Protein AF-A0A8J3SIE7-F1 (afdb_monomer_lite)

Foldseek 3Di:
DVVVLVVLLVLLVVLLVLLVVLVVVLVVQADLAQDWDQADDPPVVRGRPTGGSRLNSLCCLCPPNVCSVVSVVSNVVSLVSNLVSLQVSCVVPPVVCSVVVNVLSVLLVLLVVLLNCPPCPPPPSVVPRNVVSVVSNVVSSVVVVVVSVVVVVVVVVVVVD

Sequence (161 aa):
MERARQLLGEMLVCCFVVVLLTGAFLAFFYTPSGELVAYDGSHEPLRGVALSAAYDSILDISLEVRGGSFMRNLHHSSSILLGSGVVVWLLLGRFRYASAVLGLGALAGISGYGAADDILSGTVLGEVPIPAWYGLHLLVAVAVGVVLVVSSRREAARRAG

InterPro domains:
  IPR005797 Cytochrome b/b6, N-terminal domain [PS51002] (1-161)
  IPR016174 Di-haem cytochrome, transmembrane [SSF81342] (7-88)
  IPR027387 Cytochrome b/b6-like domain superfamily [G3DSA:1.20.810.10] (3-118)

pLDDT: mean 89.92, std 8.41, range [58.09, 98.38]

Secondary structure (DSSP, 8-state):
-HHHHHHHHHHHHHHHHHHHHHHHHHHTT------EEE--SS-GGGTT-EEEHHHHHHHHHHHTSTTHHHHHHHHHHHHHHHHHHHHHHHHTT-GGGHHHHHHHHHHHHHHHHHHHTSTTTTSGGGGS-HHHHHHHHHHHHHHHHHHHHHHHHHHHHHH--

Organism: NCBI:txid936338

Radius of gyration: 18.1 Å; chains: 1; bounding box: 52×33×49 Å

Structure (mmCIF, N/CA/C/O backbone):
data_AF-A0A8J3SIE7-F1
#
_entry.id   AF-A0A8J3SIE7-F1
#
loop_
_atom_site.group_PDB
_atom_site.id
_atom_site.type_symbol
_atom_site.label_atom_id
_atom_site.label_alt_id
_atom_site.label_comp_id
_atom_site.label_asym_id
_atom_site.label_entity_id
_atom_site.label_seq_id
_atom_site.pdbx_PDB_ins_code
_atom_site.Cartn_x
_atom_site.Cartn_y
_atom_site.Cartn_z
_atom_site.occupancy
_atom_site.B_iso_or_equiv
_atom_site.auth_seq_id
_atom_site.auth_comp_id
_atom_site.auth_asym_id
_atom_site.auth_atom_id
_atom_site.pdbx_PDB_model_num
ATOM 1 N N . MET A 1 1 ? -7.813 8.598 29.803 1.00 66.12 1 MET A N 1
ATOM 2 C CA . MET A 1 1 ? -7.485 7.568 28.789 1.00 66.12 1 MET A CA 1
ATOM 3 C C . MET A 1 1 ? -8.484 7.542 27.628 1.00 66.12 1 MET A C 1
ATOM 5 O O . MET A 1 1 ? -8.047 7.424 26.493 1.00 66.12 1 MET A O 1
ATOM 9 N N . GLU A 1 2 ? -9.785 7.757 27.870 1.00 74.94 2 GLU A N 1
ATOM 10 C CA . GLU A 1 2 ? -10.841 7.797 26.833 1.00 74.94 2 GLU A CA 1
ATOM 11 C C . GLU A 1 2 ? -10.541 8.733 25.640 1.00 74.94 2 GLU A C 1
ATOM 13 O O . GLU A 1 2 ? -10.583 8.302 24.490 1.00 74.94 2 GLU A O 1
ATOM 18 N N . ARG A 1 3 ? -10.165 9.995 25.910 1.00 79.94 3 ARG A N 1
ATOM 19 C CA . ARG A 1 3 ? -9.878 11.004 24.869 1.00 79.94 3 ARG A CA 1
ATOM 20 C C . ARG A 1 3 ? -8.672 10.650 23.997 1.00 79.94 3 ARG A C 1
ATOM 22 O O . ARG A 1 3 ? -8.734 10.805 22.787 1.00 79.94 3 ARG A O 1
ATOM 29 N N . ALA A 1 4 ? -7.596 10.132 24.592 1.00 79.25 4 ALA A N 1
ATOM 30 C CA . ALA A 1 4 ? -6.403 9.728 23.844 1.00 79.25 4 ALA A CA 1
ATOM 31 C C . ALA A 1 4 ? -6.718 8.599 22.848 1.00 79.25 4 ALA A C 1
ATOM 33 O O . ALA A 1 4 ? -6.291 8.639 21.700 1.00 79.25 4 ALA A O 1
ATOM 34 N N . ARG A 1 5 ? -7.543 7.627 23.260 1.00 78.12 5 ARG A N 1
ATOM 35 C CA . ARG A 1 5 ? -8.010 6.535 22.395 1.00 78.12 5 ARG A CA 1
ATOM 36 C C . ARG A 1 5 ? -8.882 7.031 21.236 1.00 78.12 5 ARG A C 1
ATOM 38 O O . ARG A 1 5 ? -8.798 6.477 20.144 1.00 78.12 5 ARG A O 1
ATOM 45 N N . GLN A 1 6 ? -9.706 8.053 21.474 1.00 79.56 6 GLN A N 1
ATOM 46 C CA . GLN A 1 6 ? -10.538 8.682 20.442 1.00 79.56 6 GLN A CA 1
ATOM 47 C C . GLN A 1 6 ? -9.687 9.437 19.414 1.00 79.56 6 GLN A C 1
ATOM 49 O O . GLN A 1 6 ? -9.809 9.156 18.226 1.00 79.56 6 GLN A O 1
ATOM 54 N N . LEU A 1 7 ? -8.764 10.292 19.870 1.00 85.75 7 LEU A N 1
ATOM 55 C CA . LEU A 1 7 ? -7.848 11.033 18.993 1.00 85.75 7 LEU A CA 1
ATOM 56 C C . LEU A 1 7 ? -6.966 10.098 18.155 1.00 85.75 7 LEU A C 1
ATOM 58 O O . LEU A 1 7 ? -6.755 10.347 16.972 1.00 85.75 7 LEU A O 1
ATOM 62 N N . LEU A 1 8 ? -6.497 8.986 18.737 1.00 86.19 8 LEU A N 1
ATOM 63 C CA . LEU A 1 8 ? -5.779 7.953 17.986 1.00 86.19 8 LEU A CA 1
ATOM 64 C C . LEU A 1 8 ? -6.659 7.336 16.896 1.00 86.19 8 LEU A C 1
ATOM 66 O O . LEU A 1 8 ? -6.202 7.179 15.773 1.00 86.19 8 LEU A O 1
ATOM 70 N N . GLY A 1 9 ? -7.920 7.014 17.194 1.00 83.31 9 GLY A N 1
ATOM 71 C CA . GLY A 1 9 ? -8.848 6.484 16.192 1.00 83.31 9 GLY A CA 1
ATOM 72 C C . GLY A 1 9 ? -9.060 7.438 15.013 1.00 83.31 9 GLY A C 1
ATOM 73 O O . GLY A 1 9 ? -8.998 7.009 13.863 1.00 83.31 9 GLY A O 1
ATOM 74 N N . GLU A 1 10 ? -9.254 8.728 15.288 1.00 85.88 10 GLU A N 1
ATOM 75 C CA . GLU A 1 10 ? -9.384 9.771 14.260 1.00 85.88 10 GLU A CA 1
ATOM 76 C C . GLU A 1 10 ? -8.100 9.913 13.433 1.00 85.88 10 GLU A C 1
ATOM 78 O O . GLU A 1 10 ? -8.154 9.907 12.204 1.00 85.88 10 GLU A O 1
ATOM 83 N N . MET A 1 11 ? -6.937 9.934 14.092 1.00 90.50 11 MET A N 1
ATOM 84 C CA . MET A 1 11 ? -5.631 9.954 13.430 1.00 90.50 11 MET A CA 1
ATOM 85 C C . MET A 1 11 ? -5.452 8.761 12.482 1.00 90.50 11 MET A C 1
ATOM 87 O O . MET A 1 11 ? -4.977 8.948 11.363 1.00 90.50 11 MET A O 1
ATOM 91 N N . LEU A 1 12 ? -5.848 7.548 12.889 1.00 89.75 12 LEU A N 1
ATOM 92 C CA . LEU A 1 12 ? -5.740 6.353 12.044 1.00 89.75 12 LEU A CA 1
ATOM 93 C C . LEU A 1 12 ? -6.618 6.452 10.794 1.00 89.75 12 LEU A C 1
ATOM 95 O O . LEU A 1 12 ? -6.175 6.084 9.708 1.00 89.75 12 LEU A O 1
ATOM 99 N N . VAL A 1 13 ? -7.837 6.983 10.923 1.00 89.62 13 VAL A N 1
ATOM 100 C CA . VAL A 1 13 ? -8.717 7.226 9.771 1.00 89.62 13 VAL A CA 1
ATOM 101 C C . VAL A 1 13 ? -8.093 8.254 8.827 1.00 89.62 13 VAL A C 1
ATOM 103 O O . VAL A 1 13 ? -8.051 8.014 7.623 1.00 89.62 13 VAL A O 1
ATOM 106 N N . CYS A 1 14 ? -7.543 9.352 9.352 1.00 92.88 14 CYS A N 1
ATOM 107 C CA . CYS A 1 14 ? -6.842 10.350 8.543 1.00 92.88 14 CYS A CA 1
ATOM 108 C C . CYS A 1 14 ? -5.626 9.756 7.815 1.00 92.88 14 CYS A C 1
ATOM 110 O O . CYS A 1 14 ? -5.474 9.974 6.614 1.00 92.88 14 CYS A O 1
ATOM 112 N N . CYS A 1 15 ? -4.797 8.959 8.500 1.00 94.88 15 CYS A N 1
ATOM 113 C CA . CYS A 1 15 ? -3.660 8.273 7.877 1.00 94.88 15 CYS A CA 1
ATOM 114 C C . CYS A 1 15 ? -4.126 7.346 6.752 1.00 94.88 15 CYS A C 1
ATOM 116 O O . CYS A 1 15 ? -3.557 7.366 5.666 1.00 94.88 15 CYS A O 1
ATOM 118 N N . PHE A 1 16 ? -5.190 6.573 6.981 1.00 94.38 16 PHE A N 1
ATOM 119 C CA . PHE A 1 16 ? -5.740 5.683 5.965 1.00 94.38 16 PHE A CA 1
ATOM 120 C C . PHE A 1 16 ? -6.273 6.442 4.742 1.00 94.38 16 PHE A C 1
ATOM 122 O O . PHE A 1 16 ? -6.030 6.022 3.615 1.00 94.38 16 PHE A O 1
ATOM 129 N N . VAL A 1 17 ? -6.933 7.589 4.934 1.00 95.75 17 VAL A N 1
ATOM 130 C CA . VAL A 1 17 ? -7.357 8.454 3.819 1.00 95.75 17 VAL A CA 1
ATOM 131 C C . VAL A 1 17 ? -6.151 8.937 3.012 1.00 95.75 17 VAL A C 1
ATOM 133 O O . VAL A 1 17 ? -6.175 8.859 1.786 1.00 95.75 17 VAL A O 1
ATOM 136 N N . VAL A 1 18 ? -5.075 9.377 3.672 1.00 97.81 18 VAL A N 1
ATOM 137 C CA . VAL A 1 18 ? -3.838 9.780 2.982 1.00 97.81 18 VAL A CA 1
ATOM 138 C C . VAL A 1 18 ? -3.233 8.609 2.204 1.00 97.81 18 VAL A C 1
ATOM 140 O O . VAL A 1 18 ? -2.874 8.783 1.040 1.00 97.81 18 VAL A O 1
ATOM 143 N N . VAL A 1 19 ? -3.169 7.413 2.797 1.00 97.25 19 VAL A N 1
ATOM 144 C CA . VAL A 1 19 ? -2.699 6.187 2.126 1.00 97.25 19 VAL A CA 1
ATOM 145 C C . VAL A 1 19 ? -3.549 5.872 0.894 1.00 97.25 19 VAL A C 1
ATOM 147 O O . VAL A 1 19 ? -2.989 5.604 -0.163 1.00 97.25 19 VAL A O 1
ATOM 150 N N . LEU A 1 20 ? -4.879 5.968 0.976 1.00 96.38 20 LEU A N 1
ATOM 151 C CA . LEU A 1 20 ? -5.760 5.726 -0.171 1.00 96.38 20 LEU A CA 1
ATOM 152 C C . LEU A 1 20 ? -5.549 6.739 -1.298 1.00 96.38 20 LEU A C 1
ATOM 154 O O . LEU A 1 20 ? -5.434 6.345 -2.455 1.00 96.38 20 LEU A O 1
ATOM 158 N N . LEU A 1 21 ? -5.488 8.032 -0.977 1.00 98.06 21 LEU A N 1
ATOM 159 C CA . LEU A 1 21 ? -5.328 9.084 -1.984 1.00 98.06 21 LEU A CA 1
ATOM 160 C C . LEU A 1 21 ? -3.967 8.997 -2.678 1.00 98.06 21 LEU A C 1
ATOM 162 O O . LEU A 1 21 ? -3.882 9.059 -3.902 1.00 98.06 21 LEU A O 1
ATOM 166 N N . THR A 1 22 ? -2.904 8.812 -1.897 1.00 98.38 22 THR A N 1
ATOM 167 C CA . THR A 1 22 ? -1.552 8.641 -2.442 1.00 98.38 22 THR A CA 1
ATOM 168 C C . THR A 1 22 ? -1.411 7.320 -3.194 1.00 98.38 22 THR A C 1
ATOM 170 O O . THR A 1 22 ? -0.807 7.298 -4.258 1.00 98.38 22 THR A O 1
ATOM 173 N N . GLY A 1 23 ? -2.021 6.233 -2.716 1.00 97.19 23 GLY A N 1
ATOM 174 C CA . GLY A 1 23 ? -2.019 4.938 -3.399 1.00 97.19 23 GLY A CA 1
ATOM 175 C C . GLY A 1 23 ? -2.752 4.988 -4.737 1.00 97.19 23 GLY A C 1
ATOM 176 O O . GLY A 1 23 ? -2.246 4.474 -5.728 1.00 97.19 23 GLY A O 1
ATOM 177 N N . ALA A 1 24 ? -3.893 5.679 -4.795 1.00 97.31 24 ALA A N 1
ATOM 178 C CA . ALA A 1 24 ? -4.613 5.922 -6.042 1.00 97.31 24 ALA A CA 1
ATOM 179 C C . ALA A 1 24 ? -3.773 6.739 -7.034 1.00 97.31 24 ALA A C 1
ATOM 181 O O . ALA A 1 24 ? -3.729 6.393 -8.209 1.00 97.31 24 ALA A O 1
ATOM 182 N N . PHE A 1 25 ? -3.065 7.776 -6.568 1.00 98.06 25 PHE A N 1
ATOM 183 C CA . PHE A 1 25 ? -2.124 8.525 -7.404 1.00 98.06 25 PHE A CA 1
ATOM 184 C C . PHE A 1 25 ? -1.030 7.616 -7.980 1.00 98.06 25 PHE A C 1
ATOM 186 O O . PHE A 1 25 ? -0.798 7.634 -9.183 1.00 98.06 25 PHE A O 1
ATOM 193 N N . LEU A 1 26 ? -0.386 6.799 -7.142 1.00 98.00 26 LEU A N 1
ATOM 194 C CA . LEU A 1 26 ? 0.681 5.889 -7.571 1.00 98.00 26 LEU A CA 1
ATOM 195 C C . LEU A 1 26 ? 0.170 4.838 -8.563 1.00 98.00 26 LEU A C 1
ATOM 197 O O . LEU A 1 26 ? 0.850 4.535 -9.538 1.00 98.00 26 LEU A O 1
ATOM 201 N N . ALA A 1 27 ? -1.048 4.334 -8.355 1.00 96.81 27 ALA A N 1
ATOM 202 C CA . ALA A 1 27 ? -1.671 3.343 -9.224 1.00 96.81 27 ALA A CA 1
ATOM 203 C C . ALA A 1 27 ? -1.884 3.835 -10.667 1.00 96.81 27 ALA A C 1
ATOM 205 O O . ALA A 1 27 ? -1.915 3.007 -11.570 1.00 96.81 27 ALA A O 1
ATOM 206 N N . PHE A 1 28 ? -1.994 5.148 -10.911 1.00 96.94 28 PHE A N 1
ATOM 207 C CA . PHE A 1 28 ? -2.096 5.683 -12.277 1.00 96.94 28 PHE A CA 1
ATOM 208 C C . PHE A 1 28 ? -0.815 5.517 -13.102 1.00 96.94 28 PHE A C 1
ATOM 210 O O . PHE A 1 28 ? -0.893 5.496 -14.327 1.00 96.94 28 PHE A O 1
ATOM 217 N N . PHE A 1 29 ? 0.341 5.418 -12.445 1.00 97.19 29 PHE A N 1
ATOM 218 C CA . PHE A 1 29 ? 1.657 5.352 -13.089 1.00 97.19 29 PHE A CA 1
ATOM 219 C C . PHE A 1 29 ? 2.338 3.988 -12.910 1.00 97.19 29 PHE A C 1
ATOM 221 O O . PHE A 1 29 ? 3.394 3.738 -13.478 1.00 97.19 29 PHE A O 1
ATOM 228 N N . TYR A 1 30 ? 1.756 3.107 -12.098 1.00 97.94 30 TYR A N 1
ATOM 229 C CA . TYR A 1 30 ? 2.348 1.826 -11.741 1.00 97.94 30 TYR A CA 1
ATOM 230 C C . TYR A 1 30 ? 1.945 0.716 -12.720 1.00 97.94 30 TYR A C 1
ATOM 232 O O . TYR A 1 30 ? 0.769 0.571 -13.060 1.00 97.94 30 TYR A O 1
ATOM 240 N N . THR A 1 31 ? 2.914 -0.111 -13.120 1.00 97.81 31 THR A N 1
ATOM 241 C CA . THR A 1 31 ? 2.700 -1.254 -14.019 1.00 97.81 31 THR A CA 1
ATOM 242 C C . THR A 1 31 ? 2.851 -2.573 -13.251 1.00 97.81 31 THR A C 1
ATOM 244 O O . THR A 1 31 ? 3.970 -2.968 -12.942 1.00 97.81 31 THR A O 1
ATOM 247 N N . PRO A 1 32 ? 1.765 -3.313 -12.952 1.00 96.56 32 PRO A N 1
ATOM 248 C CA . PRO A 1 32 ? 1.831 -4.554 -12.176 1.00 96.56 32 PRO A CA 1
ATOM 249 C C . PRO A 1 32 ? 2.298 -5.748 -13.030 1.00 96.56 32 PRO A C 1
ATOM 251 O O . PRO A 1 32 ? 1.531 -6.685 -13.248 1.00 96.56 32 PRO A O 1
ATOM 254 N N . SER A 1 33 ? 3.531 -5.735 -13.545 1.00 96.12 33 SER A N 1
ATOM 255 C CA . SER A 1 33 ? 4.075 -6.810 -14.390 1.00 96.12 33 SER A CA 1
ATOM 256 C C . SER A 1 33 ? 5.479 -7.237 -13.964 1.00 96.12 33 SER A C 1
ATOM 258 O O . SER A 1 33 ? 6.337 -6.404 -13.686 1.00 96.12 33 SER A O 1
ATOM 260 N N . GLY A 1 34 ? 5.704 -8.555 -13.945 1.00 94.75 34 GLY A N 1
ATOM 261 C CA . GLY A 1 34 ? 7.015 -9.179 -13.721 1.00 94.75 34 GLY A CA 1
ATOM 262 C C . GLY A 1 34 ? 7.818 -9.421 -14.997 1.00 94.75 34 GLY A C 1
ATOM 263 O O . GLY A 1 34 ? 8.842 -10.092 -14.947 1.00 94.75 34 GLY A O 1
ATOM 264 N N . GLU A 1 35 ? 7.347 -8.927 -16.144 1.00 95.94 35 GLU A N 1
ATOM 265 C CA . GLU A 1 35 ? 8.113 -8.969 -17.389 1.00 95.94 35 GLU A CA 1
ATOM 266 C C . GLU A 1 35 ? 9.426 -8.198 -17.229 1.00 95.94 35 GLU A C 1
ATOM 268 O O . GLU A 1 35 ? 9.436 -7.095 -16.685 1.00 95.94 35 GLU A O 1
ATOM 273 N N . LEU A 1 36 ? 10.528 -8.789 -17.690 1.00 95.81 36 LEU A N 1
ATOM 274 C CA . LEU A 1 36 ? 11.838 -8.153 -17.632 1.00 95.81 36 LEU A CA 1
ATOM 275 C C . LEU A 1 36 ? 11.979 -7.138 -18.766 1.00 95.81 36 LEU A C 1
ATOM 277 O O . LEU A 1 36 ? 11.880 -7.490 -19.941 1.00 95.81 36 LEU A O 1
ATOM 281 N N . VAL A 1 37 ? 12.280 -5.899 -18.401 1.00 96.25 37 VAL A N 1
ATOM 282 C CA . VAL A 1 37 ? 12.569 -4.791 -19.309 1.00 96.25 37 VAL A CA 1
ATOM 283 C C . VAL A 1 37 ? 13.991 -4.293 -19.071 1.00 96.25 37 VAL A C 1
ATOM 285 O O . VAL A 1 37 ? 14.507 -4.351 -17.954 1.00 96.25 37 VAL A O 1
ATOM 288 N N . ALA A 1 38 ? 14.653 -3.835 -20.132 1.00 96.50 38 ALA A N 1
ATOM 289 C CA . ALA A 1 38 ? 15.947 -3.176 -20.007 1.00 96.50 38 ALA A CA 1
ATOM 290 C C . ALA A 1 38 ? 15.717 -1.719 -19.600 1.00 96.50 38 ALA A C 1
ATOM 292 O O . ALA A 1 38 ? 15.058 -0.976 -20.326 1.00 96.50 38 ALA A O 1
ATOM 293 N N . TYR A 1 39 ? 16.263 -1.319 -18.456 1.00 95.94 39 TYR A N 1
ATOM 294 C CA . TYR A 1 39 ? 16.097 0.037 -17.949 1.00 95.94 39 TYR A CA 1
ATOM 295 C C . TYR A 1 39 ? 16.775 1.072 -18.854 1.00 95.94 39 TYR A C 1
ATOM 297 O O . TYR A 1 39 ? 17.967 0.952 -19.153 1.00 95.94 39 TYR A O 1
ATOM 305 N N . ASP A 1 40 ? 16.041 2.117 -19.234 1.00 94.19 40 ASP A N 1
ATOM 306 C CA . ASP A 1 40 ? 16.538 3.228 -20.064 1.00 94.19 40 ASP A CA 1
ATOM 307 C C . ASP A 1 40 ? 16.213 4.616 -19.470 1.00 94.19 40 ASP A C 1
ATOM 309 O O . ASP A 1 40 ? 16.228 5.635 -20.155 1.00 94.19 40 ASP A O 1
ATOM 313 N N . GLY A 1 41 ? 15.909 4.675 -18.168 1.00 91.75 41 GLY A N 1
ATOM 314 C CA . GLY A 1 41 ? 15.554 5.919 -17.480 1.00 91.75 41 GLY A CA 1
ATOM 315 C C . GLY A 1 41 ? 16.743 6.831 -17.133 1.00 91.75 41 GLY A C 1
ATOM 316 O O . GLY A 1 41 ? 17.901 6.603 -17.507 1.00 91.75 41 GLY A O 1
ATOM 317 N N . SER A 1 42 ? 16.467 7.884 -16.356 1.00 91.38 42 SER A N 1
ATOM 318 C CA . SER A 1 42 ? 17.457 8.902 -15.955 1.00 91.38 42 SER A CA 1
ATOM 319 C C . SER A 1 42 ? 18.513 8.423 -14.956 1.00 91.38 42 SER A C 1
ATOM 321 O O . SER A 1 42 ? 19.577 9.030 -14.830 1.00 91.38 42 SER A O 1
ATOM 323 N N . HIS A 1 43 ? 18.249 7.335 -14.233 1.00 92.81 43 HIS A N 1
ATOM 324 C CA . HIS A 1 43 ? 19.206 6.758 -13.281 1.00 92.81 43 HIS A CA 1
ATOM 325 C C . HIS A 1 43 ? 20.333 5.974 -13.979 1.00 92.81 43 HIS A C 1
ATOM 327 O O . HIS A 1 43 ? 20.296 4.748 -14.055 1.00 92.81 43 HIS A O 1
ATOM 333 N N . GLU A 1 44 ? 21.358 6.692 -14.443 1.00 92.75 44 GLU A N 1
ATOM 334 C CA . GLU A 1 44 ? 22.528 6.159 -15.168 1.00 92.75 44 GLU A CA 1
ATOM 335 C C . GLU A 1 44 ? 23.088 4.818 -14.645 1.00 92.75 44 GLU A C 1
ATOM 337 O O . GLU A 1 44 ? 23.315 3.931 -15.467 1.00 92.75 44 GLU A O 1
ATOM 342 N N . PRO A 1 45 ? 23.271 4.591 -13.323 1.00 93.94 45 PRO A N 1
ATOM 343 C CA . PRO A 1 45 ? 23.834 3.330 -12.824 1.00 93.94 45 PRO A CA 1
ATOM 344 C C . PRO A 1 45 ? 23.022 2.073 -13.155 1.00 93.94 45 PRO A C 1
ATOM 346 O O . PRO A 1 45 ? 23.572 0.975 -13.112 1.00 93.94 45 PRO A O 1
ATOM 349 N N . LEU A 1 46 ? 21.728 2.217 -13.446 1.00 92.44 46 LEU A N 1
ATOM 350 C CA . LEU A 1 46 ? 20.846 1.102 -13.785 1.00 92.44 46 LEU A CA 1
ATOM 351 C C . LEU A 1 46 ? 20.653 0.936 -15.299 1.00 92.44 46 LEU A C 1
ATOM 353 O O . LEU A 1 46 ? 19.991 -0.013 -15.709 1.00 92.44 46 LEU A O 1
ATOM 357 N N . ARG A 1 47 ? 21.205 1.812 -16.154 1.00 93.94 47 ARG A N 1
ATOM 358 C CA . ARG A 1 47 ? 20.956 1.753 -17.605 1.00 93.94 47 ARG A CA 1
ATOM 359 C C . ARG A 1 47 ? 21.420 0.425 -18.208 1.00 93.94 47 ARG A C 1
ATOM 361 O O . ARG A 1 47 ? 22.554 -0.004 -18.011 1.00 93.94 47 ARG A O 1
ATOM 368 N N . GLY A 1 48 ? 20.524 -0.222 -18.952 1.00 93.00 48 GLY A N 1
ATOM 369 C CA . GLY A 1 48 ? 20.730 -1.532 -19.571 1.00 93.00 48 GLY A CA 1
ATOM 370 C C . GLY A 1 48 ? 20.567 -2.727 -18.625 1.00 93.00 48 GLY A C 1
ATOM 371 O O . GLY A 1 48 ? 20.661 -3.866 -19.083 1.00 93.00 48 GLY A O 1
ATOM 372 N N . VAL A 1 49 ? 20.310 -2.508 -17.330 1.00 95.06 49 VAL A N 1
ATOM 373 C CA . VAL A 1 49 ? 20.012 -3.591 -16.384 1.00 95.06 49 VAL A CA 1
ATOM 374 C C . VAL A 1 49 ? 18.602 -4.115 -16.649 1.00 95.06 49 VAL A C 1
ATOM 376 O O . VAL A 1 49 ? 17.657 -3.338 -16.772 1.00 95.06 49 VAL A O 1
ATOM 379 N N . ALA A 1 50 ? 18.468 -5.440 -16.737 1.00 95.56 50 ALA A N 1
ATOM 380 C CA . ALA A 1 50 ? 17.170 -6.096 -16.826 1.00 95.56 50 ALA A CA 1
ATOM 381 C C . ALA A 1 50 ? 16.498 -6.107 -15.447 1.00 95.56 50 ALA A C 1
ATOM 383 O O . ALA A 1 50 ? 17.049 -6.654 -14.490 1.00 95.56 50 ALA A O 1
ATOM 384 N N . LEU A 1 51 ? 15.314 -5.514 -15.355 1.00 94.69 51 LEU A N 1
ATOM 385 C CA . LEU A 1 51 ? 14.514 -5.411 -14.136 1.00 94.69 51 LEU A CA 1
ATOM 386 C C . LEU A 1 51 ? 13.031 -5.593 -14.465 1.00 94.69 51 LEU A C 1
ATOM 388 O O . LEU A 1 51 ? 12.648 -5.530 -15.631 1.00 94.69 51 LEU A O 1
ATOM 392 N N . SER A 1 52 ? 12.191 -5.890 -13.474 1.00 96.12 52 SER A N 1
ATOM 393 C CA . SER A 1 52 ? 10.760 -6.062 -13.734 1.00 96.12 52 SER A CA 1
ATOM 394 C C . SER A 1 52 ? 10.118 -4.748 -14.176 1.00 96.12 52 SER A C 1
ATOM 396 O O . SER A 1 52 ? 10.475 -3.676 -13.689 1.00 96.12 52 SER A O 1
ATOM 398 N N . ALA A 1 53 ? 9.122 -4.818 -15.057 1.00 96.38 53 ALA A N 1
ATOM 399 C CA . ALA A 1 53 ? 8.331 -3.656 -15.463 1.00 96.38 53 ALA A CA 1
ATOM 400 C C . ALA A 1 53 ? 7.664 -2.949 -14.262 1.00 96.38 53 ALA A C 1
ATOM 402 O O . ALA A 1 53 ? 7.450 -1.737 -14.280 1.00 96.38 53 ALA A O 1
ATOM 403 N N . ALA A 1 54 ? 7.378 -3.686 -13.185 1.00 96.81 54 ALA A N 1
ATOM 404 C CA . ALA A 1 54 ? 6.939 -3.113 -11.919 1.00 96.81 54 ALA A CA 1
ATOM 405 C C . ALA A 1 54 ? 8.009 -2.237 -11.267 1.00 96.81 54 ALA A C 1
ATOM 407 O O . ALA A 1 54 ? 7.718 -1.086 -10.926 1.00 96.81 54 ALA A O 1
ATOM 408 N N . TYR A 1 55 ? 9.238 -2.739 -11.137 1.00 95.75 55 TYR A N 1
ATOM 409 C CA . TYR A 1 55 ? 10.342 -1.963 -10.584 1.00 95.75 55 TYR A CA 1
ATOM 410 C C . TYR A 1 55 ? 10.714 -0.774 -11.486 1.00 95.75 55 TYR A C 1
ATOM 412 O O . TYR A 1 55 ? 10.950 0.324 -10.982 1.00 95.75 55 TYR A O 1
ATOM 420 N N . ASP A 1 56 ? 10.658 -0.948 -12.810 1.00 97.00 56 ASP A N 1
ATOM 421 C CA . ASP A 1 56 ? 10.856 0.123 -13.798 1.00 97.00 56 ASP A CA 1
ATOM 422 C C . ASP A 1 56 ? 9.868 1.275 -13.576 1.00 97.00 56 ASP A C 1
ATOM 424 O O . ASP A 1 56 ? 10.263 2.423 -13.371 1.00 97.00 56 ASP A O 1
ATOM 428 N N . SER A 1 57 ? 8.572 0.953 -13.479 1.00 97.25 57 SER A N 1
ATOM 429 C CA . SER A 1 57 ? 7.527 1.951 -13.224 1.00 97.25 57 SER A CA 1
ATOM 430 C C . SER A 1 57 ? 7.696 2.659 -11.875 1.00 97.25 57 SER A C 1
ATOM 432 O O . SER A 1 57 ? 7.347 3.827 -11.724 1.00 97.25 57 SER A O 1
ATOM 434 N N . ILE A 1 58 ? 8.281 1.993 -10.876 1.00 95.94 58 ILE A N 1
ATOM 435 C CA . ILE A 1 58 ? 8.593 2.611 -9.584 1.00 95.94 58 ILE A CA 1
ATOM 436 C C . ILE A 1 58 ? 9.717 3.640 -9.708 1.00 95.94 58 ILE A C 1
ATOM 438 O O . ILE A 1 58 ? 9.653 4.691 -9.052 1.00 95.94 58 ILE A O 1
ATOM 442 N N . LEU A 1 59 ? 10.740 3.350 -10.510 1.00 96.00 59 LEU A N 1
ATOM 443 C CA . LEU A 1 59 ? 11.818 4.292 -10.799 1.00 96.00 59 LEU A CA 1
ATOM 444 C C . LEU A 1 59 ? 11.273 5.500 -11.563 1.00 96.00 59 LEU A C 1
ATOM 446 O O . LEU A 1 59 ? 11.521 6.626 -11.133 1.00 96.00 59 LEU A O 1
ATOM 450 N N . ASP A 1 60 ? 10.443 5.277 -12.584 1.00 96.75 60 ASP A N 1
ATOM 451 C CA . ASP A 1 60 ? 9.773 6.339 -13.344 1.00 96.75 60 ASP A CA 1
ATOM 452 C C . ASP A 1 60 ? 8.935 7.259 -12.437 1.00 96.75 60 ASP A C 1
ATOM 454 O O . ASP A 1 60 ? 9.138 8.476 -12.400 1.00 96.75 60 ASP A O 1
ATOM 458 N N . ILE A 1 61 ? 8.089 6.686 -11.571 1.00 97.06 61 ILE A N 1
ATOM 459 C CA . ILE A 1 61 ? 7.329 7.456 -10.571 1.00 97.06 61 ILE A CA 1
ATOM 460 C C . ILE A 1 61 ? 8.259 8.287 -9.682 1.00 97.06 61 ILE A C 1
ATOM 462 O O . ILE A 1 61 ? 7.935 9.408 -9.291 1.00 97.06 61 ILE A O 1
ATOM 466 N N . SER A 1 62 ? 9.397 7.730 -9.286 1.00 96.31 62 SER A N 1
ATOM 467 C CA . SER A 1 62 ? 10.282 8.381 -8.322 1.00 96.31 62 SER A CA 1
ATOM 468 C C . SER A 1 62 ? 11.096 9.512 -8.937 1.00 96.31 62 SER A C 1
ATOM 470 O O . SER A 1 62 ? 11.406 10.474 -8.233 1.00 96.31 62 SER A O 1
ATOM 472 N N . LEU A 1 63 ? 11.463 9.389 -10.210 1.00 96.38 63 LEU A N 1
ATOM 473 C CA . LEU A 1 63 ? 12.471 10.235 -10.842 1.00 96.38 63 LEU A CA 1
ATOM 474 C C . LEU A 1 63 ? 11.884 11.176 -11.898 1.00 96.38 63 LEU A C 1
ATOM 476 O O . LEU A 1 63 ? 12.338 12.313 -11.995 1.00 96.38 63 LEU A O 1
ATOM 480 N N . GLU A 1 64 ? 10.847 10.751 -12.618 1.00 95.88 64 GLU A N 1
ATOM 481 C CA . GLU A 1 64 ? 10.306 11.473 -13.777 1.00 95.88 64 GLU A CA 1
ATOM 482 C C . GLU A 1 64 ? 8.946 12.121 -13.484 1.00 95.88 64 GLU A C 1
ATOM 484 O O . GLU A 1 64 ? 8.665 13.256 -13.890 1.00 95.88 64 GLU A O 1
ATOM 489 N N . VAL A 1 65 ? 8.080 11.438 -12.727 1.00 96.81 65 VAL A N 1
ATOM 490 C CA . VAL A 1 65 ? 6.754 11.970 -12.390 1.00 96.81 65 VAL A CA 1
ATOM 491 C C . VAL A 1 65 ? 6.885 13.134 -11.404 1.00 96.81 65 VAL A C 1
ATOM 493 O O . VAL A 1 65 ? 7.374 12.995 -10.279 1.00 96.81 65 VAL A O 1
ATOM 496 N N . ARG A 1 66 ? 6.371 14.312 -11.786 1.00 96.69 66 ARG A N 1
ATOM 497 C CA . ARG A 1 66 ? 6.363 15.500 -10.913 1.00 96.69 66 ARG A CA 1
ATOM 498 C C . ARG A 1 66 ? 5.637 15.212 -9.601 1.00 96.69 66 ARG A C 1
ATOM 500 O O . ARG A 1 66 ? 4.439 14.950 -9.582 1.00 96.69 66 ARG A O 1
ATOM 507 N N . GLY A 1 67 ? 6.373 15.313 -8.495 1.00 96.31 67 GLY A N 1
ATOM 508 C CA . GLY A 1 67 ? 5.861 15.023 -7.155 1.00 96.31 67 GLY A CA 1
ATOM 509 C C . GLY A 1 67 ? 5.729 13.530 -6.837 1.00 96.31 67 GLY A C 1
ATOM 510 O O . GLY A 1 67 ? 5.276 13.197 -5.745 1.00 96.31 67 GLY A O 1
ATOM 511 N N . GLY A 1 68 ? 6.143 12.625 -7.727 1.00 97.25 68 GLY A N 1
ATOM 512 C CA . GLY A 1 68 ? 5.983 11.187 -7.529 1.00 97.25 68 GLY A CA 1
ATOM 513 C C . GLY A 1 68 ? 6.820 10.641 -6.368 1.00 97.25 68 GLY A C 1
ATOM 514 O O . GLY A 1 68 ? 6.273 9.944 -5.514 1.00 97.25 68 GLY A O 1
ATOM 515 N N . SER A 1 69 ? 8.083 11.062 -6.216 1.00 97.00 69 SER A N 1
ATOM 516 C CA . SER A 1 69 ? 8.892 10.731 -5.024 1.00 97.00 69 SER A CA 1
ATOM 517 C C . SER A 1 69 ? 8.236 11.198 -3.715 1.00 97.00 69 SER A C 1
ATOM 519 O O . SER A 1 69 ? 8.155 10.440 -2.745 1.00 97.00 69 SER A O 1
ATOM 521 N N . PHE A 1 70 ? 7.671 12.411 -3.703 1.00 98.06 70 PHE A N 1
ATOM 522 C CA . PHE A 1 70 ? 6.927 12.916 -2.547 1.00 98.06 70 PHE A CA 1
ATOM 523 C C . PHE A 1 70 ? 5.699 12.049 -2.245 1.00 98.06 70 PHE A C 1
ATOM 525 O O . PHE A 1 70 ? 5.504 11.657 -1.095 1.00 98.06 70 PHE A O 1
ATOM 532 N N . MET A 1 71 ? 4.904 11.699 -3.261 1.00 98.31 71 MET A N 1
ATOM 533 C CA . MET A 1 71 ? 3.725 10.843 -3.098 1.00 98.31 71 MET A CA 1
ATOM 534 C C . MET A 1 71 ? 4.092 9.445 -2.591 1.00 98.31 71 MET A C 1
ATOM 536 O O . MET A 1 71 ? 3.426 8.946 -1.685 1.00 98.31 71 MET A O 1
ATOM 540 N N . ARG A 1 72 ? 5.177 8.837 -3.093 1.00 97.12 72 ARG A N 1
ATOM 541 C CA . ARG A 1 72 ? 5.696 7.550 -2.594 1.00 97.12 72 ARG A CA 1
ATOM 542 C C . ARG A 1 72 ? 6.121 7.643 -1.134 1.00 97.12 72 ARG A C 1
ATOM 544 O O . ARG A 1 72 ? 5.701 6.823 -0.320 1.00 97.12 72 ARG A O 1
ATOM 551 N N . ASN A 1 73 ? 6.906 8.661 -0.785 1.00 97.69 73 ASN A N 1
ATOM 552 C CA . ASN A 1 73 ? 7.363 8.854 0.586 1.00 97.69 73 ASN A CA 1
ATOM 553 C C . ASN A 1 73 ? 6.193 9.125 1.544 1.00 97.69 73 ASN A C 1
ATOM 555 O O . ASN A 1 73 ? 6.168 8.592 2.653 1.00 97.69 73 ASN A O 1
ATOM 559 N N . LEU A 1 74 ? 5.204 9.911 1.114 1.00 98.19 74 LEU A N 1
ATOM 560 C CA . LEU A 1 74 ? 4.000 10.195 1.889 1.00 98.19 74 LEU A CA 1
ATOM 561 C C . LEU A 1 74 ? 3.140 8.940 2.073 1.00 98.19 74 LEU A C 1
ATOM 563 O O . LEU A 1 74 ? 2.691 8.686 3.191 1.00 98.19 74 LEU A O 1
ATOM 567 N N . HIS A 1 75 ? 2.951 8.140 1.021 1.00 97.94 75 HIS A N 1
ATOM 568 C CA . HIS A 1 75 ? 2.241 6.862 1.084 1.00 97.94 75 HIS A CA 1
ATOM 569 C C . HIS A 1 75 ? 2.913 5.908 2.074 1.00 97.94 75 HIS A C 1
ATOM 571 O O . HIS A 1 75 ? 2.263 5.366 2.971 1.00 97.94 75 HIS A O 1
ATOM 577 N N . HIS A 1 76 ? 4.233 5.752 1.955 1.00 96.06 76 HIS A N 1
ATOM 578 C CA . HIS A 1 76 ? 5.012 4.861 2.802 1.00 96.06 76 HIS A CA 1
ATOM 579 C C . HIS A 1 76 ? 5.027 5.326 4.265 1.00 96.06 76 HIS A C 1
ATOM 581 O O . HIS A 1 76 ? 4.653 4.569 5.160 1.00 96.06 76 HIS A O 1
ATOM 587 N N . SER A 1 77 ? 5.352 6.598 4.512 1.00 97.44 77 SER A N 1
ATOM 588 C CA . SER A 1 77 ? 5.377 7.177 5.862 1.00 97.44 77 SER A CA 1
ATOM 589 C C . SER A 1 77 ? 4.005 7.103 6.537 1.00 97.44 77 SER A C 1
ATOM 591 O O . SER A 1 77 ? 3.906 6.728 7.705 1.00 97.44 77 SER A O 1
ATOM 593 N N . SER A 1 78 ? 2.927 7.390 5.799 1.00 96.81 78 SER A N 1
ATOM 594 C CA . SER A 1 78 ? 1.555 7.295 6.318 1.00 96.81 78 SER A CA 1
ATOM 595 C C . SER A 1 78 ? 1.145 5.849 6.601 1.00 96.81 78 SER A C 1
ATOM 597 O O . SER A 1 78 ? 0.437 5.599 7.574 1.00 96.81 78 SER A O 1
ATOM 599 N N . SER A 1 79 ? 1.631 4.888 5.810 1.00 94.88 79 SER A N 1
ATOM 600 C CA . SER A 1 79 ? 1.415 3.456 6.048 1.00 94.88 79 SER A CA 1
ATOM 601 C C . SER A 1 79 ? 2.119 2.974 7.320 1.00 94.88 79 SER A C 1
ATOM 603 O O . SER A 1 79 ? 1.526 2.235 8.107 1.00 94.88 79 SER A O 1
ATOM 605 N N . ILE A 1 80 ? 3.344 3.445 7.583 1.00 94.12 80 ILE A N 1
ATOM 606 C CA . ILE A 1 80 ? 4.065 3.160 8.835 1.00 94.12 80 ILE A CA 1
ATOM 607 C C . ILE A 1 80 ? 3.335 3.776 10.034 1.00 94.12 80 ILE A C 1
ATOM 609 O O . ILE A 1 80 ? 3.151 3.107 11.056 1.00 94.12 80 ILE A O 1
ATOM 613 N N . LEU A 1 81 ? 2.888 5.032 9.928 1.00 93.75 81 LEU A N 1
ATOM 614 C CA . LEU A 1 81 ? 2.121 5.698 10.988 1.00 93.75 81 LEU A CA 1
ATOM 615 C C . LEU A 1 81 ? 0.792 4.986 11.265 1.00 93.75 81 LEU A C 1
ATOM 617 O O . LEU A 1 81 ? 0.433 4.785 12.424 1.00 93.75 81 LEU A O 1
ATOM 621 N N . LEU A 1 82 ? 0.094 4.539 10.219 1.00 92.31 82 LEU A N 1
ATOM 622 C CA . LEU A 1 82 ? -1.117 3.733 10.341 1.00 92.31 82 LEU A CA 1
ATOM 623 C C . LEU A 1 82 ? -0.831 2.413 11.073 1.00 92.31 82 LEU A C 1
ATOM 625 O O . LEU A 1 82 ? -1.510 2.095 12.048 1.00 92.31 82 LEU A O 1
ATOM 629 N N . GLY A 1 83 ? 0.194 1.667 10.652 1.00 90.31 83 GLY A N 1
ATOM 630 C CA . GLY A 1 83 ? 0.568 0.389 11.263 1.00 90.31 83 GLY A CA 1
ATOM 631 C C . GLY A 1 83 ? 0.985 0.523 12.731 1.00 90.31 83 GLY A C 1
ATOM 632 O O . GLY A 1 83 ? 0.445 -0.158 13.604 1.00 90.31 83 GLY A O 1
ATOM 633 N N . SER A 1 84 ? 1.901 1.444 13.030 1.00 90.12 84 SER A N 1
ATOM 634 C CA . SER A 1 84 ? 2.372 1.707 14.398 1.00 90.12 84 SER A CA 1
ATOM 635 C C . SER A 1 84 ? 1.266 2.263 15.303 1.00 90.12 84 SER A C 1
ATOM 637 O O . SER A 1 84 ? 1.112 1.817 16.442 1.00 90.12 84 SER A O 1
ATOM 639 N N . GLY A 1 85 ? 0.429 3.169 14.794 1.00 89.62 85 GLY A N 1
ATOM 640 C CA . GLY A 1 85 ? -0.716 3.701 15.526 1.00 89.62 85 GLY A CA 1
ATOM 641 C C . GLY A 1 85 ? -1.759 2.629 15.849 1.00 89.62 85 GLY A C 1
ATOM 642 O O . GLY A 1 85 ? -2.319 2.632 16.945 1.00 89.62 85 GLY A O 1
ATOM 643 N N . VAL A 1 86 ? -1.972 1.661 14.952 1.00 86.38 86 VAL A N 1
ATOM 644 C CA . VAL A 1 86 ? -2.836 0.497 15.195 1.00 86.38 86 VAL A CA 1
ATOM 645 C C . VAL A 1 86 ? -2.277 -0.377 16.319 1.00 86.38 86 VAL A C 1
ATOM 647 O O . VAL A 1 86 ? -3.037 -0.789 17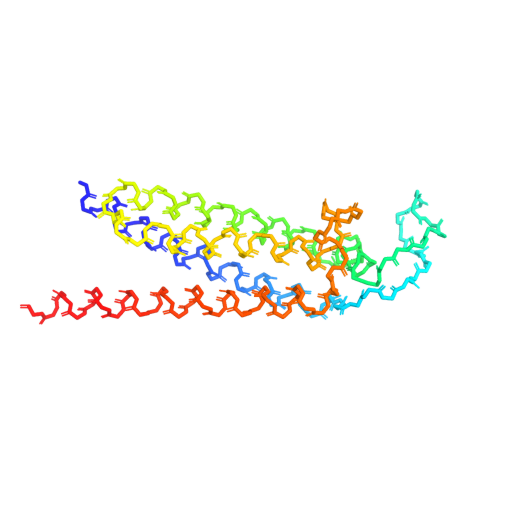.196 1.00 86.38 86 VAL A O 1
ATOM 650 N N . VAL A 1 87 ? -0.963 -0.621 16.348 1.00 85.81 87 VAL A N 1
ATOM 651 C CA . VAL A 1 87 ? -0.304 -1.366 17.438 1.00 85.81 87 VAL A CA 1
ATOM 652 C C . VAL A 1 87 ? -0.554 -0.672 18.779 1.00 85.81 87 VAL A C 1
ATOM 654 O O . VAL A 1 87 ? -1.045 -1.302 19.717 1.00 85.81 87 VAL A O 1
ATOM 657 N N . VAL A 1 88 ? -0.301 0.639 18.859 1.00 86.69 88 VAL A N 1
ATOM 658 C CA . VAL A 1 88 ? -0.549 1.434 20.073 1.00 86.69 88 VAL A CA 1
ATOM 659 C C . VAL A 1 88 ? -2.028 1.386 20.466 1.00 86.69 88 VAL A C 1
ATOM 661 O O . VAL A 1 88 ? -2.358 1.156 21.628 1.00 86.69 88 VAL A O 1
ATOM 664 N N . TRP A 1 89 ? -2.939 1.534 19.504 1.00 82.62 89 TRP A N 1
ATOM 665 C CA . TRP A 1 89 ? -4.380 1.494 19.748 1.00 82.62 89 TRP A CA 1
ATOM 666 C C . TRP A 1 89 ? -4.857 0.143 20.306 1.00 82.62 89 TRP A C 1
ATOM 668 O O . TRP A 1 89 ? -5.720 0.109 21.188 1.00 82.62 89 TRP A O 1
ATOM 678 N N . LEU A 1 90 ? -4.279 -0.971 19.845 1.00 81.56 90 LEU A N 1
ATOM 679 C CA . LEU A 1 90 ? -4.576 -2.315 20.350 1.00 81.56 90 LEU A CA 1
ATOM 680 C C . LEU A 1 90 ? -4.070 -2.519 21.783 1.00 81.56 90 LEU A C 1
ATOM 682 O O . LEU A 1 90 ? -4.824 -3.041 22.614 1.00 81.56 90 LEU A O 1
ATOM 686 N N . LEU A 1 91 ? -2.842 -2.072 22.078 1.00 79.69 91 LEU A N 1
ATOM 687 C CA . LEU A 1 91 ? -2.235 -2.129 23.416 1.00 79.69 91 LEU A CA 1
ATOM 688 C C . LEU A 1 91 ? -3.035 -1.325 24.448 1.00 79.69 91 LEU A C 1
ATOM 690 O O . LEU A 1 91 ? -3.129 -1.723 25.605 1.00 79.69 91 LEU A O 1
ATOM 694 N N . LEU A 1 92 ? -3.679 -0.237 24.020 1.00 78.94 92 LEU A N 1
ATOM 695 C CA . LEU A 1 92 ? -4.509 0.608 24.879 1.00 78.94 92 LEU A CA 1
ATOM 696 C C . LEU A 1 92 ? -5.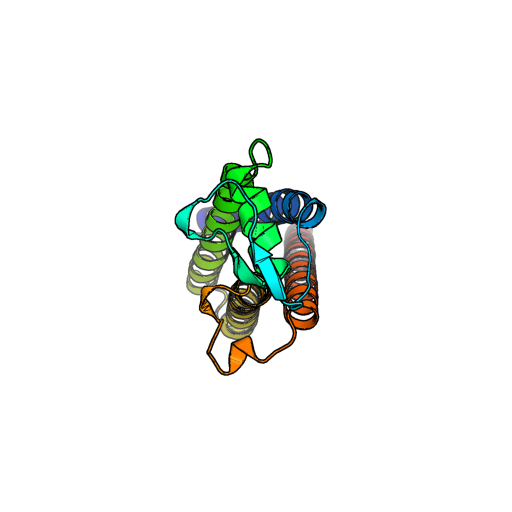907 0.037 25.187 1.00 78.94 92 LEU A C 1
ATOM 698 O O . LEU A 1 92 ? -6.654 0.680 25.926 1.00 78.94 92 LEU A O 1
ATOM 702 N N . GLY A 1 93 ? -6.288 -1.145 24.677 1.00 67.06 93 GLY A N 1
ATOM 703 C CA . GLY A 1 93 ? -7.470 -1.835 25.221 1.00 67.06 93 GLY A CA 1
ATOM 704 C C . GLY A 1 93 ? -8.307 -2.725 24.300 1.00 67.06 93 GLY A C 1
ATOM 705 O O . GLY A 1 93 ? -9.475 -2.953 24.617 1.00 67.06 93 GLY A O 1
ATOM 706 N N . ARG A 1 94 ? -7.795 -3.241 23.169 1.00 64.94 94 ARG A N 1
ATOM 707 C CA . ARG A 1 94 ? -8.567 -4.159 22.288 1.00 64.94 94 ARG A CA 1
ATOM 708 C C . ARG A 1 94 ? -7.815 -5.437 21.898 1.00 64.94 94 ARG A C 1
ATOM 710 O O . ARG A 1 94 ? -7.869 -5.872 20.749 1.00 64.94 94 ARG A O 1
ATOM 717 N N . PHE A 1 95 ? -7.197 -6.094 22.880 1.00 66.94 95 PHE A N 1
ATOM 718 C CA . PHE A 1 95 ? -6.345 -7.277 22.683 1.00 66.94 95 PHE A CA 1
ATOM 719 C C . PHE A 1 95 ? -7.015 -8.440 21.920 1.00 66.94 95 PHE A C 1
ATOM 721 O O . PHE A 1 95 ? -6.374 -9.093 21.104 1.00 66.94 95 PHE A O 1
ATOM 728 N N . ARG A 1 96 ? -8.330 -8.659 22.092 1.00 70.19 96 ARG A N 1
ATOM 729 C CA . ARG A 1 96 ? -9.063 -9.772 21.442 1.00 70.19 96 ARG A CA 1
ATOM 730 C C . ARG A 1 96 ? -9.044 -9.772 19.907 1.00 70.19 96 ARG A C 1
ATOM 732 O O . ARG A 1 96 ? -9.287 -10.812 19.311 1.00 70.19 96 ARG A O 1
ATOM 739 N N . TYR A 1 97 ? -8.824 -8.620 19.273 1.00 71.56 97 TYR A N 1
ATOM 740 C CA . TYR A 1 97 ? -8.748 -8.495 17.811 1.00 71.56 97 TYR A CA 1
ATOM 741 C C . TYR A 1 97 ? -7.331 -8.163 17.335 1.00 71.56 97 TYR A C 1
ATOM 743 O O . TYR A 1 97 ? -7.130 -7.920 16.147 1.00 71.56 97 TYR A O 1
ATOM 751 N N . ALA A 1 98 ? -6.358 -8.132 18.251 1.00 75.81 98 ALA A N 1
ATOM 752 C CA . ALA A 1 98 ? -5.013 -7.678 17.948 1.00 75.81 98 ALA A CA 1
ATOM 753 C C . ALA A 1 98 ? -4.340 -8.569 16.906 1.00 75.81 98 ALA A C 1
ATOM 755 O O . ALA A 1 98 ? -3.823 -8.048 15.931 1.00 75.81 98 ALA A O 1
ATOM 756 N N . SER A 1 99 ? -4.426 -9.895 17.035 1.00 79.69 99 SER A N 1
ATOM 757 C CA . SER A 1 99 ? -3.828 -10.827 16.069 1.00 79.69 99 SER A CA 1
ATOM 758 C C . SER A 1 99 ? -4.372 -10.649 14.649 1.00 79.69 99 SER A C 1
ATOM 760 O O . SER A 1 99 ? -3.595 -10.562 13.705 1.00 79.69 99 SER A O 1
ATOM 762 N N . ALA A 1 100 ? -5.693 -10.531 14.495 1.00 81.12 100 ALA A N 1
ATOM 763 C CA . ALA A 1 100 ? -6.326 -10.336 13.191 1.00 81.12 100 ALA A CA 1
ATOM 764 C C . ALA A 1 100 ? -5.941 -8.991 12.554 1.00 81.12 100 ALA A C 1
ATOM 766 O O . ALA A 1 100 ? -5.623 -8.933 11.369 1.00 81.12 100 ALA A O 1
ATOM 767 N N . VAL A 1 101 ? -5.942 -7.911 13.339 1.00 80.44 101 VAL A N 1
ATOM 768 C CA . VAL A 1 101 ? -5.618 -6.566 12.846 1.00 80.44 101 VAL A CA 1
ATOM 769 C C . VAL A 1 101 ? -4.120 -6.422 12.548 1.00 80.44 101 VAL A C 1
ATOM 771 O O . VAL A 1 101 ? -3.758 -5.843 11.527 1.00 80.44 101 VAL A O 1
ATOM 774 N N . LEU A 1 102 ? -3.250 -6.984 13.391 1.00 84.12 102 LEU A N 1
ATOM 775 C CA . LEU A 1 102 ? -1.806 -7.035 13.145 1.00 84.12 102 LEU A CA 1
ATOM 776 C C . LEU A 1 102 ? -1.483 -7.890 11.919 1.00 84.12 102 LEU A C 1
ATOM 778 O O . LEU A 1 102 ? -0.663 -7.483 11.105 1.00 84.12 102 LEU A O 1
ATOM 782 N N . GLY A 1 103 ? -2.164 -9.027 11.750 1.00 86.88 103 GLY A N 1
ATOM 783 C CA . GLY A 1 103 ? -2.049 -9.858 10.554 1.00 86.88 103 GLY A CA 1
ATOM 784 C C . GLY A 1 103 ? -2.443 -9.096 9.289 1.00 86.88 103 GLY A C 1
ATOM 785 O O . GLY A 1 103 ? -1.707 -9.122 8.310 1.00 86.88 103 GLY A O 1
ATOM 786 N N . LEU A 1 104 ? -3.549 -8.346 9.325 1.00 88.06 104 LEU A N 1
ATOM 787 C CA . LEU A 1 104 ? -3.981 -7.516 8.198 1.00 88.06 104 LEU A CA 1
ATOM 788 C C . LEU A 1 104 ? -2.973 -6.399 7.880 1.00 88.06 104 LEU A C 1
ATOM 790 O O . LEU A 1 104 ? -2.667 -6.171 6.714 1.00 88.06 104 LEU A O 1
ATOM 794 N N . GLY A 1 105 ? -2.420 -5.738 8.902 1.00 88.00 105 GLY A N 1
ATOM 795 C CA . GLY A 1 105 ? -1.384 -4.715 8.729 1.00 88.00 105 GLY A CA 1
ATOM 796 C C . GLY A 1 105 ? -0.075 -5.277 8.164 1.00 88.00 105 GLY A C 1
ATOM 797 O O . GLY A 1 105 ? 0.505 -4.688 7.254 1.00 88.00 105 GLY A O 1
ATOM 798 N N . ALA A 1 106 ? 0.361 -6.443 8.645 1.00 89.94 106 ALA A N 1
ATOM 799 C CA . ALA A 1 106 ? 1.533 -7.136 8.117 1.00 89.94 106 ALA A CA 1
ATOM 800 C C . ALA A 1 106 ? 1.325 -7.565 6.658 1.00 89.94 106 ALA A C 1
ATOM 802 O O . ALA A 1 106 ? 2.197 -7.329 5.825 1.00 89.94 106 ALA A O 1
ATOM 803 N N . LEU A 1 107 ? 0.154 -8.119 6.327 1.00 92.94 107 LEU A N 1
ATOM 804 C CA . LEU A 1 107 ? -0.203 -8.464 4.950 1.00 92.94 107 LEU A CA 1
ATOM 805 C C . LEU A 1 107 ? -0.219 -7.231 4.044 1.00 92.94 107 LEU A C 1
ATOM 807 O O . LEU A 1 107 ? 0.264 -7.319 2.919 1.00 92.94 107 LEU A O 1
ATOM 811 N N . ALA A 1 108 ? -0.711 -6.083 4.522 1.00 92.12 108 ALA A N 1
ATOM 812 C CA . ALA A 1 108 ? -0.696 -4.831 3.762 1.00 92.12 108 ALA A CA 1
ATOM 813 C C . ALA A 1 108 ? 0.738 -4.406 3.410 1.00 92.12 108 ALA A C 1
ATOM 815 O O . ALA A 1 108 ? 1.019 -4.082 2.259 1.00 92.12 108 ALA A O 1
ATOM 816 N N . GLY A 1 109 ? 1.646 -4.458 4.391 1.00 91.69 109 GLY A N 1
ATOM 817 C CA . GLY A 1 109 ? 3.054 -4.113 4.198 1.00 91.69 109 GLY A CA 1
ATOM 818 C C . GLY A 1 109 ? 3.771 -5.080 3.258 1.00 91.69 109 GLY A C 1
ATOM 819 O O . GLY A 1 109 ? 4.364 -4.651 2.274 1.00 91.69 109 GLY A O 1
ATOM 820 N N . ILE A 1 110 ? 3.670 -6.387 3.523 1.00 93.38 110 ILE A N 1
ATOM 821 C CA . ILE A 1 110 ? 4.341 -7.424 2.724 1.00 93.38 110 ILE A CA 1
ATOM 822 C C . ILE A 1 110 ? 3.836 -7.407 1.280 1.00 93.38 110 ILE A C 1
ATOM 824 O O . ILE A 1 110 ? 4.644 -7.443 0.361 1.00 93.38 110 ILE A O 1
ATOM 828 N N . SER A 1 111 ? 2.522 -7.297 1.065 1.00 94.88 111 SER A N 1
ATOM 829 C CA . SER A 1 111 ? 1.968 -7.230 -0.293 1.00 94.88 111 SER A CA 1
ATOM 830 C C . SER A 1 111 ? 2.360 -5.962 -1.048 1.00 94.88 111 SER A C 1
ATOM 832 O O . SER A 1 111 ? 2.535 -6.024 -2.261 1.00 94.88 111 SER A O 1
ATOM 834 N N . GLY A 1 112 ? 2.555 -4.838 -0.349 1.00 92.81 112 GLY A N 1
ATOM 835 C CA . GLY A 1 112 ? 3.068 -3.607 -0.951 1.00 92.81 112 GLY A CA 1
ATOM 836 C C . GLY A 1 112 ? 4.504 -3.766 -1.456 1.00 92.81 112 GLY A C 1
ATOM 837 O O . GLY A 1 112 ? 4.789 -3.418 -2.597 1.00 92.81 112 GLY A O 1
ATOM 838 N N . TYR A 1 113 ? 5.385 -4.358 -0.644 1.00 93.31 113 TYR A N 1
ATOM 839 C CA . TYR A 1 113 ? 6.761 -4.665 -1.058 1.00 93.31 113 TYR A CA 1
ATOM 840 C C . TYR A 1 113 ? 6.826 -5.756 -2.135 1.00 93.31 113 TYR A C 1
ATOM 842 O O . TYR A 1 113 ? 7.612 -5.662 -3.069 1.00 93.31 113 TYR A O 1
ATOM 850 N N . GLY A 1 114 ? 5.957 -6.767 -2.064 1.00 93.50 114 GLY A N 1
ATOM 851 C CA . GLY A 1 114 ? 5.861 -7.797 -3.101 1.00 93.50 114 GLY A CA 1
ATOM 852 C C . GLY A 1 114 ? 5.417 -7.235 -4.451 1.00 93.50 114 GLY A C 1
ATOM 853 O O . GLY A 1 114 ? 5.921 -7.655 -5.486 1.00 93.50 114 GLY A O 1
ATOM 854 N N . ALA A 1 115 ? 4.521 -6.244 -4.452 1.00 93.88 115 ALA A N 1
ATOM 855 C CA . ALA A 1 115 ? 4.146 -5.532 -5.669 1.00 93.88 115 ALA A CA 1
ATOM 856 C C . ALA A 1 115 ? 5.295 -4.646 -6.181 1.00 93.88 115 ALA A C 1
ATOM 858 O O . ALA A 1 115 ? 5.440 -4.450 -7.385 1.00 93.88 115 ALA A O 1
ATOM 859 N N . ALA A 1 116 ? 6.128 -4.118 -5.285 1.00 92.12 116 ALA A N 1
ATOM 860 C CA . ALA A 1 116 ? 7.257 -3.284 -5.668 1.00 92.12 116 ALA A CA 1
ATOM 861 C C . ALA A 1 116 ? 8.436 -4.055 -6.279 1.00 92.12 116 ALA A C 1
ATOM 863 O O . ALA A 1 116 ? 9.277 -3.424 -6.914 1.00 92.12 116 ALA A O 1
ATOM 864 N N . ASP A 1 117 ? 8.481 -5.379 -6.095 1.00 91.94 117 ASP A N 1
ATOM 865 C CA . ASP A 1 117 ? 9.572 -6.255 -6.543 1.00 91.94 117 ASP A CA 1
ATOM 866 C C . ASP A 1 117 ? 10.961 -5.740 -6.126 1.00 91.94 117 ASP A C 1
ATOM 868 O O . ASP A 1 117 ? 11.913 -5.703 -6.900 1.00 91.94 117 ASP A O 1
ATOM 872 N N . ASP A 1 118 ? 11.060 -5.291 -4.871 1.00 86.00 118 ASP A N 1
ATOM 873 C CA . ASP A 1 118 ? 12.262 -4.691 -4.301 1.00 86.00 118 ASP A CA 1
ATOM 874 C C . ASP A 1 118 ? 12.918 -5.606 -3.250 1.00 86.00 118 ASP A C 1
ATOM 876 O O . ASP A 1 118 ? 13.719 -6.479 -3.572 1.00 86.00 118 ASP A O 1
ATOM 880 N N . ILE A 1 119 ? 12.568 -5.452 -1.976 1.00 86.38 119 ILE A N 1
ATOM 881 C CA . ILE A 1 119 ? 13.162 -6.120 -0.816 1.00 86.38 119 ILE A CA 1
ATOM 882 C C . ILE A 1 119 ? 12.836 -7.617 -0.805 1.00 86.38 119 ILE A C 1
ATOM 884 O O . ILE A 1 119 ? 13.592 -8.409 -0.246 1.00 86.38 119 ILE A O 1
ATOM 888 N N . LEU A 1 120 ? 11.704 -8.014 -1.396 1.00 87.50 120 LEU A N 1
ATOM 889 C CA . LEU A 1 120 ? 11.299 -9.420 -1.470 1.00 87.50 120 LEU A CA 1
ATOM 890 C C . LEU A 1 120 ? 11.891 -10.153 -2.680 1.00 87.50 120 LEU A C 1
ATOM 892 O O . LEU A 1 120 ? 11.812 -11.387 -2.721 1.00 87.50 120 LEU A O 1
ATOM 896 N N . SER A 1 121 ? 12.496 -9.429 -3.627 1.00 84.88 121 SER A N 1
ATOM 897 C CA . SER A 1 121 ? 13.139 -10.027 -4.797 1.00 84.88 121 SER A CA 1
ATOM 898 C C . SER A 1 121 ? 14.259 -10.989 -4.367 1.00 84.88 121 SER A C 1
ATOM 900 O O . SER A 1 121 ? 14.974 -10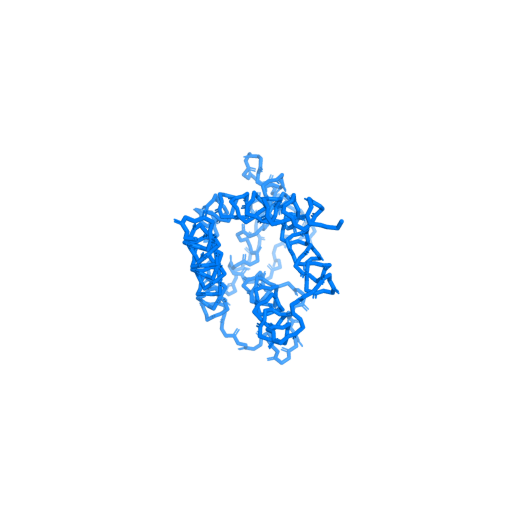.764 -3.389 1.00 84.88 121 SER A O 1
ATOM 902 N N . GLY A 1 122 ? 14.363 -12.138 -5.040 1.00 84.62 122 GLY A N 1
ATOM 903 C CA . GLY A 1 122 ? 15.343 -13.182 -4.706 1.00 84.62 122 GLY A CA 1
ATOM 904 C C . GLY A 1 122 ? 15.038 -14.015 -3.449 1.00 84.62 122 GLY A C 1
ATOM 905 O O . GLY A 1 122 ? 15.826 -14.891 -3.096 1.00 84.62 122 GLY A O 1
ATOM 906 N N . THR A 1 123 ? 13.904 -13.787 -2.778 1.00 90.94 123 THR A N 1
ATOM 907 C CA . THR A 1 123 ? 13.398 -14.656 -1.700 1.00 90.94 123 THR A CA 1
ATOM 908 C C . THR A 1 123 ? 12.302 -15.595 -2.213 1.00 90.94 123 THR A C 1
ATOM 910 O O . THR A 1 123 ? 11.753 -15.381 -3.289 1.00 90.94 123 THR A O 1
ATOM 913 N N . VAL A 1 124 ? 11.889 -16.577 -1.400 1.00 89.56 124 VAL A N 1
ATOM 914 C CA . VAL A 1 124 ? 10.734 -17.449 -1.715 1.00 89.56 124 VAL A CA 1
ATOM 915 C C . VAL A 1 124 ? 9.449 -16.639 -1.960 1.00 89.56 124 VAL A C 1
ATOM 917 O O . VAL A 1 124 ? 8.602 -17.034 -2.752 1.00 89.56 124 VAL A O 1
ATOM 920 N N . LEU A 1 125 ? 9.294 -15.482 -1.306 1.00 86.31 125 LEU A N 1
ATOM 921 C CA . LEU A 1 125 ? 8.139 -14.603 -1.513 1.00 86.31 125 LEU A CA 1
ATOM 922 C C . LEU A 1 125 ? 8.210 -13.833 -2.842 1.00 86.31 125 LEU A C 1
ATOM 924 O O . LEU A 1 125 ? 7.167 -13.441 -3.364 1.00 86.31 125 LEU A O 1
ATOM 928 N N . GLY A 1 126 ? 9.411 -13.636 -3.389 1.00 85.81 126 GLY A N 1
ATOM 929 C CA . GLY A 1 126 ? 9.632 -12.989 -4.684 1.00 85.81 126 GLY A CA 1
ATOM 930 C C . GLY A 1 126 ? 9.274 -13.873 -5.882 1.00 85.81 126 GLY A C 1
ATOM 931 O O . GLY A 1 126 ? 9.081 -13.361 -6.975 1.00 85.81 126 GLY A O 1
ATOM 932 N N . GLU A 1 127 ? 9.126 -15.188 -5.690 1.00 89.81 127 GLU A N 1
ATOM 933 C CA . GLU A 1 127 ? 8.670 -16.100 -6.753 1.00 89.81 127 GLU A CA 1
ATOM 934 C C . GLU A 1 127 ? 7.170 -15.949 -7.065 1.00 89.81 127 GLU A C 1
ATOM 936 O O . GLU A 1 127 ? 6.689 -16.391 -8.110 1.00 89.81 127 GLU A O 1
ATOM 941 N N . VAL A 1 128 ? 6.406 -15.333 -6.158 1.00 92.69 128 VAL A N 1
ATOM 942 C CA . VAL A 1 128 ? 4.975 -15.090 -6.354 1.00 92.69 128 VAL A CA 1
ATOM 943 C C . VAL A 1 128 ? 4.782 -14.012 -7.430 1.00 92.69 128 VAL A C 1
ATOM 945 O O . VAL A 1 128 ? 5.393 -12.947 -7.335 1.00 92.69 128 VAL A O 1
ATOM 948 N N . PRO A 1 129 ? 3.893 -14.221 -8.423 1.00 95.25 129 PRO A N 1
ATOM 949 C CA . PRO A 1 129 ? 3.686 -13.254 -9.495 1.00 95.25 129 PRO A CA 1
ATOM 950 C C . PRO A 1 129 ? 3.304 -11.862 -8.978 1.00 95.25 129 PRO A C 1
ATOM 952 O O . PRO A 1 129 ? 2.364 -11.720 -8.194 1.00 95.25 129 PRO A O 1
ATOM 955 N N . ILE A 1 130 ? 3.957 -10.823 -9.501 1.00 95.19 130 ILE A N 1
ATOM 956 C CA . ILE A 1 130 ? 3.691 -9.418 -9.143 1.00 95.19 130 ILE A CA 1
ATOM 957 C C . ILE A 1 130 ? 2.200 -9.033 -9.241 1.00 95.19 130 ILE A C 1
ATOM 959 O O . ILE A 1 130 ? 1.693 -8.426 -8.292 1.00 95.19 130 ILE A O 1
ATOM 963 N N . PRO A 1 131 ? 1.435 -9.421 -10.288 1.00 96.62 131 PRO A N 1
ATOM 964 C CA . PRO A 1 131 ? -0.003 -9.146 -10.327 1.00 96.62 131 PRO A CA 1
ATOM 965 C C . PRO A 1 131 ? -0.773 -9.717 -9.127 1.00 96.62 131 PRO A C 1
ATOM 967 O O . PRO A 1 131 ? -1.753 -9.120 -8.678 1.00 96.62 131 PRO A O 1
ATOM 970 N N . ALA A 1 132 ? -0.337 -10.861 -8.587 1.00 96.00 132 ALA A N 1
ATOM 971 C CA . ALA A 1 132 ? -0.955 -11.473 -7.416 1.00 96.00 132 ALA A CA 1
ATOM 972 C C . ALA A 1 132 ? -0.655 -10.669 -6.144 1.00 96.00 132 ALA A C 1
ATOM 974 O O . ALA A 1 132 ? -1.568 -10.429 -5.351 1.00 96.00 132 ALA A O 1
ATOM 975 N N . TRP A 1 133 ? 0.583 -10.192 -5.976 1.00 96.06 133 TRP A N 1
ATOM 976 C CA . TRP A 1 133 ? 0.932 -9.284 -4.882 1.00 96.06 133 TRP A CA 1
ATOM 977 C C . TRP A 1 133 ? 0.149 -7.978 -4.944 1.00 96.06 133 TRP A C 1
ATOM 979 O O . TRP A 1 133 ? -0.426 -7.559 -3.938 1.00 96.06 133 TRP A O 1
ATOM 989 N N . TYR A 1 134 ? 0.059 -7.378 -6.129 1.00 96.75 134 TYR A N 1
ATOM 990 C CA . TYR A 1 134 ? -0.704 -6.155 -6.338 1.00 96.75 134 TYR A CA 1
ATOM 991 C C . TYR A 1 134 ? -2.196 -6.357 -6.035 1.00 96.75 134 TYR A C 1
ATOM 993 O O . TYR A 1 134 ? -2.794 -5.581 -5.287 1.00 96.75 134 TYR A O 1
ATOM 1001 N N . GLY A 1 135 ? -2.789 -7.450 -6.527 1.00 96.75 135 GLY A N 1
ATOM 1002 C CA . GLY A 1 135 ? -4.169 -7.818 -6.215 1.00 96.75 135 GLY A CA 1
ATOM 1003 C C . GLY A 1 135 ? -4.400 -8.008 -4.714 1.00 96.75 135 GLY A C 1
ATOM 1004 O O . GLY A 1 135 ? -5.364 -7.473 -4.164 1.00 96.75 135 GLY A O 1
ATOM 1005 N N . LEU A 1 136 ? -3.493 -8.704 -4.023 1.00 96.44 136 LEU A N 1
ATOM 1006 C CA . LEU A 1 136 ? -3.552 -8.870 -2.571 1.00 96.44 136 LEU A CA 1
ATOM 1007 C C . LEU A 1 136 ? -3.454 -7.524 -1.839 1.00 96.44 136 LEU A C 1
ATOM 1009 O O . LEU A 1 136 ? -4.219 -7.294 -0.904 1.00 96.44 136 LEU A O 1
ATOM 1013 N N . HIS A 1 137 ? -2.568 -6.628 -2.275 1.00 96.75 137 HIS A N 1
ATOM 1014 C CA . HIS A 1 137 ? -2.406 -5.305 -1.676 1.00 96.75 137 HIS A CA 1
ATOM 1015 C C . HIS A 1 137 ? -3.700 -4.483 -1.759 1.00 96.75 137 HIS A C 1
ATOM 1017 O O . HIS A 1 137 ? -4.160 -3.938 -0.751 1.00 96.75 137 HIS A O 1
ATOM 1023 N N . LEU A 1 138 ? -4.352 -4.477 -2.926 1.00 96.25 138 LEU A N 1
ATOM 1024 C CA . LEU A 1 138 ? -5.647 -3.818 -3.118 1.00 96.25 138 LEU A CA 1
ATOM 1025 C C . LEU A 1 138 ? -6.748 -4.447 -2.254 1.00 96.25 138 LEU A C 1
ATOM 1027 O O . LEU A 1 138 ? -7.510 -3.730 -1.602 1.00 96.25 138 LEU A O 1
ATOM 1031 N N . LEU A 1 139 ? -6.820 -5.779 -2.202 1.00 96.44 139 LEU A N 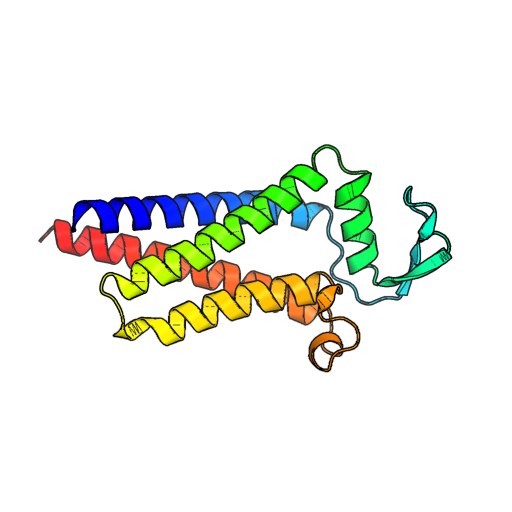1
ATOM 1032 C CA . LEU A 1 139 ? -7.801 -6.492 -1.378 1.00 96.44 139 LEU A CA 1
ATOM 1033 C C . LEU A 1 139 ? -7.634 -6.169 0.110 1.00 96.44 139 LEU A C 1
ATOM 1035 O O . LEU A 1 139 ? -8.620 -5.916 0.807 1.00 96.44 139 LEU A O 1
ATOM 1039 N N . VAL A 1 140 ? -6.395 -6.138 0.600 1.00 94.56 140 VAL A N 1
ATOM 1040 C CA . VAL A 1 140 ? -6.093 -5.790 1.990 1.00 94.56 140 VAL A CA 1
ATOM 1041 C C . VAL A 1 140 ? -6.432 -4.326 2.272 1.00 94.56 140 VAL A C 1
ATOM 1043 O O . VAL A 1 140 ? -7.053 -4.046 3.299 1.00 94.56 140 VAL A O 1
ATOM 1046 N N . ALA A 1 141 ? -6.115 -3.398 1.366 1.00 93.62 141 ALA A N 1
ATOM 1047 C CA . ALA A 1 141 ? -6.487 -1.990 1.510 1.00 93.62 141 ALA A CA 1
ATOM 1048 C C . ALA A 1 141 ? -8.012 -1.810 1.623 1.00 93.62 141 ALA A C 1
ATOM 1050 O O . ALA A 1 141 ? -8.495 -1.109 2.518 1.00 93.62 141 ALA A O 1
ATOM 1051 N N . VAL A 1 142 ? -8.787 -2.510 0.786 1.00 93.75 142 VAL A N 1
ATOM 1052 C CA . VAL A 1 142 ? -10.257 -2.527 0.870 1.00 93.75 142 VAL A CA 1
ATOM 1053 C C . VAL A 1 142 ? -10.722 -3.108 2.206 1.00 93.75 142 VAL A C 1
ATOM 1055 O O . VAL A 1 142 ? -11.580 -2.517 2.864 1.00 93.75 142 VAL A O 1
ATOM 1058 N N . ALA A 1 143 ? -10.142 -4.224 2.651 1.00 91.94 143 ALA A N 1
ATOM 1059 C CA . ALA A 1 143 ? -10.491 -4.847 3.926 1.00 91.94 143 ALA A CA 1
ATOM 1060 C C . ALA A 1 143 ? -10.233 -3.913 5.121 1.00 91.94 143 ALA A C 1
ATOM 1062 O O . ALA A 1 143 ? -11.098 -3.786 5.991 1.00 91.94 143 ALA A O 1
ATOM 1063 N N . VAL A 1 144 ? -9.096 -3.207 5.149 1.00 89.31 144 VAL A N 1
ATOM 1064 C CA . VAL A 1 144 ? -8.793 -2.190 6.173 1.00 89.31 144 VAL A CA 1
ATOM 1065 C C . VAL A 1 144 ? -9.849 -1.084 6.153 1.00 89.31 144 VAL A C 1
ATOM 1067 O O . VAL A 1 144 ? -10.395 -0.742 7.205 1.00 89.31 144 VAL A O 1
ATOM 1070 N N . GLY A 1 145 ? -10.207 -0.577 4.970 1.00 87.31 145 GLY A N 1
ATOM 1071 C CA . GLY A 1 145 ? -11.246 0.444 4.822 1.00 87.31 145 GLY A CA 1
ATOM 1072 C C . GLY A 1 145 ? -12.605 -0.013 5.351 1.00 87.31 145 GLY A C 1
ATOM 1073 O O . GLY A 1 145 ? -13.240 0.697 6.134 1.00 87.31 145 GLY A O 1
ATOM 1074 N N . VAL A 1 146 ? -13.028 -1.232 5.007 1.00 88.38 146 VAL A N 1
ATOM 1075 C CA . VAL A 1 146 ? -14.271 -1.833 5.515 1.00 88.38 146 VAL A CA 1
ATOM 1076 C C . VAL A 1 146 ? -14.236 -1.957 7.038 1.00 88.38 146 VAL A C 1
ATOM 1078 O O . VAL A 1 146 ? -15.203 -1.580 7.704 1.00 88.38 146 VAL A O 1
ATOM 1081 N N . VAL A 1 147 ? -13.130 -2.436 7.613 1.00 85.81 147 VAL A N 1
ATOM 1082 C CA . VAL A 1 147 ? -12.973 -2.570 9.069 1.00 85.81 147 VAL A CA 1
ATOM 1083 C C . VAL A 1 147 ? -13.087 -1.213 9.764 1.00 85.81 147 VAL A C 1
ATOM 1085 O O . VAL A 1 147 ? -13.809 -1.106 10.759 1.00 85.81 147 VAL A O 1
ATOM 1088 N N . LEU A 1 148 ? -12.440 -0.170 9.238 1.00 82.31 148 LEU A N 1
ATOM 1089 C CA . LEU A 1 148 ? -12.510 1.183 9.799 1.00 82.31 148 LEU A CA 1
ATOM 1090 C C . LEU A 1 148 ? -13.931 1.756 9.728 1.00 82.31 148 LEU A C 1
ATOM 1092 O O . LEU A 1 148 ? -14.438 2.256 10.735 1.00 82.31 148 LEU A O 1
ATOM 1096 N N . VAL A 1 149 ? -14.616 1.615 8.589 1.00 84.00 149 VAL A N 1
ATOM 1097 C CA . VAL A 1 149 ? -16.002 2.083 8.411 1.00 84.00 149 VAL A CA 1
ATOM 1098 C C . VAL A 1 149 ? -16.959 1.345 9.345 1.00 84.00 149 VAL A C 1
ATOM 1100 O O . VAL A 1 149 ? -17.754 1.971 10.048 1.00 84.00 149 VAL A O 1
ATOM 1103 N N . VAL A 1 150 ? -16.880 0.014 9.403 1.00 84.00 150 VAL A N 1
ATOM 1104 C CA . VAL A 1 150 ? -17.730 -0.797 10.287 1.00 84.00 150 VAL A CA 1
ATOM 1105 C C . VAL A 1 150 ? -17.457 -0.464 11.752 1.00 84.00 150 VAL A C 1
ATOM 1107 O O . VAL A 1 150 ? -18.401 -0.341 12.535 1.00 84.00 150 VAL A O 1
ATOM 1110 N N . SER A 1 151 ? -16.190 -0.286 12.134 1.00 79.25 151 SER A N 1
ATOM 1111 C CA . SER A 1 151 ? -15.816 0.118 13.490 1.00 79.25 151 SER A CA 1
ATOM 1112 C C . SER A 1 151 ? -16.396 1.489 13.843 1.00 79.25 151 SER A C 1
ATOM 1114 O O . SER A 1 151 ? -17.005 1.630 14.903 1.00 79.25 151 SER A O 1
ATOM 1116 N N . SER A 1 152 ? -16.285 2.466 12.939 1.00 76.75 152 SER A N 1
ATOM 1117 C CA . SER A 1 152 ? -16.846 3.809 13.114 1.00 76.75 152 SER A CA 1
ATOM 1118 C C . SER A 1 152 ? -18.369 3.775 13.297 1.00 76.75 152 SER A C 1
ATOM 1120 O O . SER A 1 152 ? -18.898 4.321 14.267 1.00 76.75 152 SER A O 1
ATOM 1122 N N . ARG A 1 153 ? -19.089 3.028 12.446 1.00 82.81 153 ARG A N 1
ATOM 1123 C CA . ARG A 1 153 ? -20.554 2.883 12.546 1.00 82.81 153 ARG A CA 1
ATOM 1124 C C . ARG A 1 153 ? -20.998 2.219 13.849 1.00 82.81 153 ARG A C 1
ATOM 1126 O O . ARG A 1 153 ? -21.990 2.638 14.442 1.00 82.81 153 ARG A O 1
ATOM 1133 N N . ARG A 1 154 ? -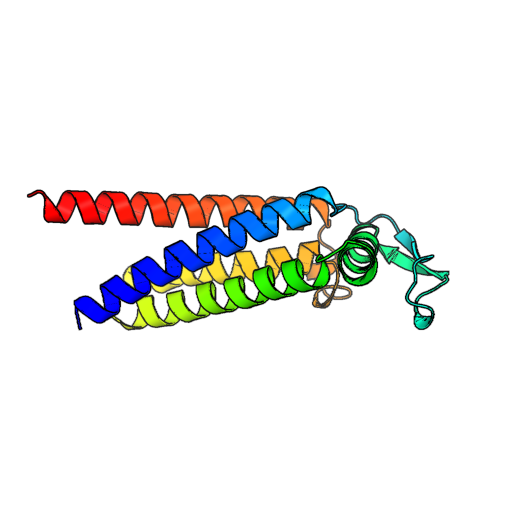20.275 1.192 14.310 1.00 80.69 154 ARG A N 1
ATOM 1134 C CA . ARG A 1 154 ? -20.565 0.514 15.587 1.00 80.69 154 ARG A CA 1
ATOM 1135 C C . ARG A 1 154 ? -20.345 1.432 16.786 1.00 80.69 154 ARG A C 1
ATOM 1137 O O . ARG A 1 154 ? -21.097 1.342 17.751 1.00 80.69 154 ARG A O 1
ATOM 1144 N N . GLU A 1 155 ? -19.334 2.291 16.729 1.00 74.31 155 GLU A N 1
ATOM 1145 C CA . GLU A 1 155 ? -19.064 3.271 17.781 1.00 74.31 155 GLU A CA 1
ATOM 1146 C C . GLU A 1 155 ? -20.150 4.356 17.820 1.00 74.31 155 GLU A C 1
ATOM 1148 O O . GLU A 1 155 ? -20.629 4.700 18.897 1.00 74.31 155 GLU A O 1
ATOM 1153 N N . ALA A 1 156 ? -20.609 4.834 16.657 1.00 74.38 156 ALA A N 1
ATOM 1154 C CA . ALA A 1 156 ? -21.710 5.794 16.563 1.00 74.38 156 ALA A CA 1
ATOM 1155 C C . ALA A 1 156 ? -23.021 5.237 17.147 1.00 74.38 156 ALA A C 1
ATOM 1157 O O . ALA A 1 156 ? -23.685 5.917 17.925 1.00 74.38 156 ALA A O 1
ATOM 1158 N N . ALA A 1 157 ? -23.356 3.976 16.847 1.00 77.81 157 ALA A N 1
ATOM 1159 C CA . ALA A 1 157 ? -24.553 3.324 17.383 1.00 77.81 157 ALA A CA 1
ATOM 1160 C C . ALA A 1 157 ? -24.528 3.179 18.917 1.00 77.81 157 ALA A C 1
ATOM 1162 O O . ALA A 1 157 ? -25.565 3.306 19.556 1.00 77.81 157 ALA A O 1
ATOM 1163 N N . ARG A 1 158 ? -23.349 2.961 19.521 1.00 75.25 158 ARG A N 1
ATOM 1164 C CA . ARG A 1 158 ? -23.181 2.883 20.987 1.00 75.25 158 ARG A CA 1
ATOM 1165 C C . ARG A 1 158 ? -23.327 4.222 21.706 1.00 75.25 158 ARG A C 1
ATOM 1167 O O . ARG A 1 158 ? -23.492 4.218 22.914 1.00 75.25 158 ARG A O 1
ATOM 1174 N N . ARG A 1 159 ? -23.190 5.345 20.998 1.00 69.62 159 ARG A N 1
ATOM 1175 C CA . ARG A 1 159 ? -23.354 6.691 21.571 1.00 69.62 159 ARG A CA 1
ATOM 1176 C C . ARG A 1 159 ? -24.796 7.197 21.492 1.00 69.62 159 ARG A C 1
ATOM 1178 O O . ARG A 1 159 ? -25.110 8.188 22.137 1.00 69.62 159 ARG A O 1
ATOM 1185 N N . ALA A 1 160 ? -25.629 6.561 20.668 1.00 69.88 160 ALA A N 1
ATOM 1186 C CA . ALA A 1 160 ? -27.011 6.961 20.411 1.00 69.88 160 ALA A CA 1
ATOM 1187 C C . ALA A 1 160 ? -28.051 6.209 21.264 1.00 69.88 160 ALA A C 1
ATOM 1189 O O . ALA A 1 160 ? -29.233 6.536 21.179 1.00 69.88 160 ALA A O 1
ATOM 1190 N N . GLY A 1 161 ? -27.632 5.211 22.047 1.00 58.09 161 GLY A N 1
ATOM 1191 C CA . GLY A 1 161 ? -28.460 4.486 23.017 1.00 58.09 161 GLY A CA 1
ATOM 1192 C C .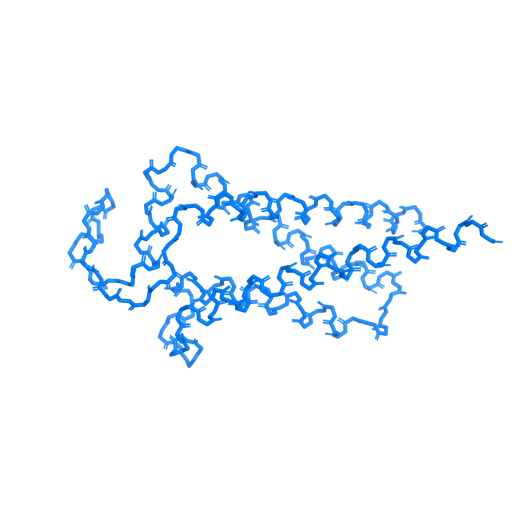 GLY A 1 161 ? -27.829 4.543 24.394 1.00 58.09 161 GLY A C 1
ATOM 1193 O O . GLY A 1 161 ? -28.601 4.550 25.372 1.00 58.09 161 GLY A O 1
#